Protein AF-A0A3C0JIH2-F1 (afdb_monomer_lite)

pLDDT: mean 94.45, std 4.86, range [73.56, 97.62]

Secondary structure (DSSP, 8-state):
--TT-S-HHHHHHHHHHHHHHHHHHHHTT----B-TTSSBP----

Radius of gyration: 13.82 Å; chains: 1; bounding box: 33×22×28 Å

Sequence (45 aa):
GSDWLGDQDAIEYMCREAIPAIVELEHYGVPFSRTEEGKIYQRPF

Foldseek 3Di:
DVPPPDDVVVVVVCVVCVVVVVVVVVVVPDDADADPVRDRDDDDD

Structure (mmCIF, N/CA/C/O backbone):
data_AF-A0A3C0JIH2-F1
#
_entry.id   AF-A0A3C0JIH2-F1
#
loop_
_atom_site.group_PDB
_atom_site.id
_atom_site.type_symbol
_atom_site.label_atom_id
_atom_site.label_alt_id
_atom_site.label_comp_id
_atom_site.label_asym_id
_atom_site.label_entity_id
_atom_site.label_seq_id
_atom_site.pdbx_PDB_ins_code
_atom_site.Cartn_x
_atom_site.Cartn_y
_atom_site.Cartn_z
_atom_site.occupancy
_atom_site.B_iso_or_equiv
_atom_site.auth_seq_i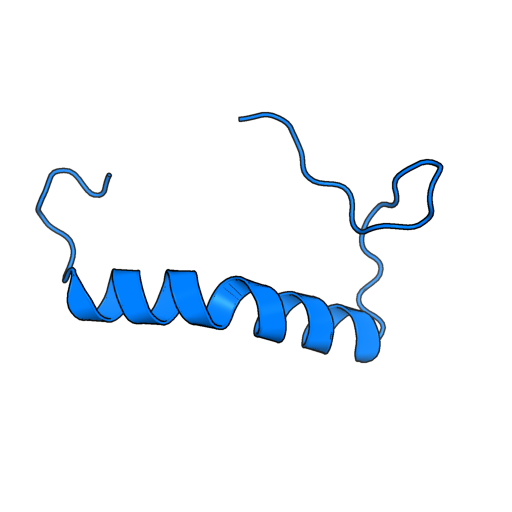d
_atom_site.auth_comp_id
_atom_site.auth_asym_id
_atom_site.auth_atom_id
_atom_site.pdbx_PDB_model_num
ATOM 1 N N . GLY A 1 1 ? 11.120 9.082 0.882 1.00 73.56 1 GLY A N 1
ATOM 2 C CA . GLY A 1 1 ? 11.623 9.460 -0.451 1.00 73.56 1 GLY A CA 1
ATOM 3 C C . GLY A 1 1 ? 12.774 8.548 -0.795 1.00 73.56 1 GLY A C 1
ATOM 4 O O . GLY A 1 1 ? 13.553 8.249 0.098 1.00 73.56 1 GLY A O 1
ATOM 5 N N . SER A 1 2 ? 12.854 8.074 -2.034 1.00 88.38 2 SER A N 1
ATOM 6 C CA . SER A 1 2 ? 13.854 7.113 -2.534 1.00 88.38 2 SER A CA 1
ATOM 7 C C . SER A 1 2 ? 15.268 7.701 -2.692 1.00 88.38 2 SER A C 1
ATOM 9 O O . SER A 1 2 ? 16.003 7.286 -3.579 1.00 88.38 2 SER A O 1
ATOM 11 N N . ASP A 1 3 ? 15.629 8.699 -1.878 1.00 90.38 3 ASP A N 1
ATOM 12 C CA . ASP A 1 3 ? 16.897 9.438 -1.974 1.00 90.38 3 ASP A CA 1
ATOM 13 C C . ASP A 1 3 ? 17.209 9.943 -3.401 1.00 90.38 3 ASP A C 1
ATOM 15 O O . ASP A 1 3 ? 18.335 9.887 -3.873 1.00 90.38 3 ASP A O 1
ATOM 19 N N . TRP A 1 4 ? 16.169 10.386 -4.124 1.00 84.88 4 TRP A N 1
ATOM 20 C CA . TRP A 1 4 ? 16.222 10.858 -5.522 1.00 84.88 4 TRP A CA 1
ATOM 21 C C . TRP A 1 4 ? 16.662 9.831 -6.576 1.00 84.88 4 TRP A C 1
ATOM 23 O O . TRP A 1 4 ? 16.798 10.182 -7.744 1.00 84.88 4 TRP A O 1
ATOM 33 N N . LEU A 1 5 ? 16.819 8.563 -6.198 1.00 93.12 5 LEU A N 1
ATOM 34 C CA . LEU A 1 5 ? 17.238 7.488 -7.101 1.00 93.12 5 LEU A CA 1
ATOM 35 C C . LEU A 1 5 ? 16.071 6.745 -7.761 1.00 93.12 5 LEU A C 1
ATOM 37 O O . LEU A 1 5 ? 16.298 5.889 -8.609 1.00 93.12 5 LEU A O 1
ATOM 41 N N . GLY A 1 6 ? 14.834 7.018 -7.344 1.00 92.44 6 GLY A N 1
ATOM 42 C CA . GLY A 1 6 ? 13.652 6.369 -7.908 1.00 92.44 6 GLY A CA 1
ATOM 43 C C . GLY A 1 6 ? 13.062 7.125 -9.093 1.00 92.44 6 GLY A C 1
ATOM 44 O O . GLY A 1 6 ? 12.976 8.357 -9.063 1.00 92.44 6 GLY A O 1
ATOM 45 N N . ASP A 1 7 ? 12.581 6.365 -10.073 1.00 95.62 7 ASP A N 1
ATOM 46 C CA . ASP A 1 7 ? 11.834 6.866 -11.225 1.00 95.62 7 ASP A CA 1
ATOM 47 C C . ASP A 1 7 ? 10.507 7.482 -10.759 1.00 95.62 7 ASP A C 1
ATOM 49 O O . ASP A 1 7 ? 9.623 6.806 -10.223 1.00 95.62 7 ASP A O 1
ATOM 53 N N . GLN A 1 8 ? 10.398 8.806 -10.881 1.00 94.56 8 GLN A N 1
ATOM 54 C CA . GLN A 1 8 ? 9.306 9.566 -10.266 1.00 94.56 8 GLN A CA 1
ATOM 55 C C . GLN A 1 8 ? 7.949 9.285 -10.918 1.00 94.56 8 GLN A C 1
ATOM 57 O O . GLN A 1 8 ? 6.937 9.287 -10.225 1.00 94.56 8 GLN A O 1
ATOM 62 N N . ASP A 1 9 ? 7.922 8.996 -12.217 1.00 95.25 9 ASP A N 1
ATOM 63 C CA . ASP A 1 9 ? 6.716 8.648 -12.972 1.00 95.25 9 ASP A CA 1
ATOM 64 C C . ASP A 1 9 ? 6.137 7.291 -12.540 1.00 95.25 9 ASP A C 1
ATOM 66 O O . ASP A 1 9 ? 4.930 7.161 -12.317 1.00 95.25 9 ASP A O 1
ATOM 70 N N . ALA A 1 10 ? 6.998 6.293 -12.338 1.00 95.00 10 ALA A N 1
ATOM 71 C CA . ALA A 1 10 ? 6.607 4.991 -11.818 1.00 95.00 10 ALA A CA 1
ATOM 72 C C . ALA A 1 10 ? 6.088 5.099 -10.377 1.00 95.00 10 ALA A C 1
ATOM 74 O O . ALA A 1 10 ? 5.074 4.488 -10.029 1.00 95.00 10 ALA A O 1
ATOM 75 N N . ILE A 1 11 ? 6.751 5.907 -9.544 1.00 96.12 11 ILE A N 1
ATOM 76 C CA . ILE A 1 11 ? 6.324 6.164 -8.163 1.00 96.12 11 ILE A CA 1
ATOM 77 C C . ILE A 1 11 ? 4.981 6.899 -8.137 1.00 96.12 11 ILE A C 1
ATOM 79 O O . ILE A 1 11 ? 4.109 6.535 -7.348 1.00 96.12 11 ILE A O 1
ATOM 83 N N . GLU A 1 12 ? 4.784 7.900 -8.995 1.00 96.44 12 GLU A N 1
ATOM 84 C CA . GLU A 1 12 ? 3.521 8.630 -9.103 1.00 96.44 12 GLU A CA 1
ATOM 85 C C . GLU A 1 12 ? 2.378 7.691 -9.497 1.00 96.44 12 GLU A C 1
ATOM 87 O O . GLU A 1 12 ? 1.340 7.673 -8.831 1.00 96.44 12 GLU A O 1
ATOM 92 N N . TYR A 1 13 ? 2.587 6.870 -10.530 1.00 97.00 13 TYR A N 1
ATOM 93 C CA . TYR A 1 13 ? 1.612 5.874 -10.956 1.00 97.00 13 TYR A CA 1
ATOM 94 C C . TYR A 1 13 ? 1.270 4.912 -9.815 1.00 97.00 13 TYR A C 1
ATOM 96 O O . TYR A 1 13 ? 0.100 4.732 -9.485 1.00 97.00 13 TYR A O 1
ATOM 104 N N . MET A 1 14 ? 2.286 4.354 -9.151 1.00 97.12 14 MET A N 1
ATOM 105 C CA . MET A 1 14 ? 2.097 3.448 -8.020 1.00 97.12 14 MET A CA 1
ATOM 106 C C . MET A 1 14 ? 1.287 4.105 -6.896 1.00 97.12 14 MET A C 1
ATOM 108 O O . MET A 1 14 ? 0.332 3.509 -6.404 1.0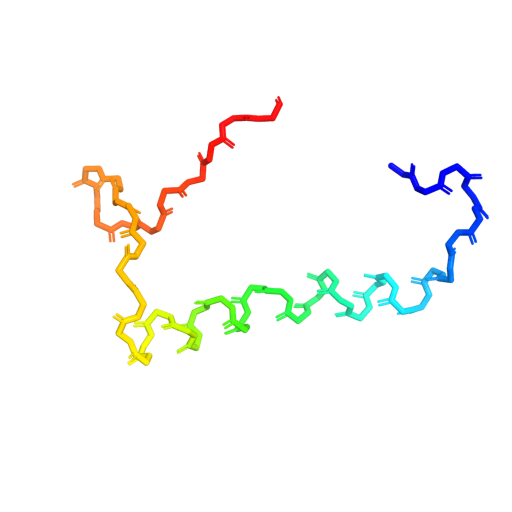0 97.12 14 MET A O 1
ATOM 112 N N . CYS A 1 15 ? 1.635 5.328 -6.490 1.00 96.19 15 CYS A N 1
ATOM 113 C CA . CYS A 1 15 ? 0.932 6.040 -5.424 1.00 96.19 15 CYS A CA 1
ATOM 114 C C . CYS A 1 15 ? -0.520 6.367 -5.798 1.00 96.19 15 CYS A C 1
ATOM 116 O O . CYS A 1 15 ? -1.396 6.297 -4.935 1.00 96.19 15 CYS A O 1
ATOM 118 N N . ARG A 1 16 ? -0.788 6.691 -7.069 1.00 96.88 16 ARG A N 1
ATOM 119 C CA . ARG A 1 16 ? -2.142 6.955 -7.565 1.00 96.88 16 ARG A CA 1
ATOM 120 C C . ARG A 1 16 ? -3.008 5.695 -7.572 1.00 96.88 16 ARG A C 1
ATOM 122 O O . ARG A 1 16 ? -4.148 5.747 -7.118 1.00 96.88 16 ARG A O 1
ATOM 129 N N . GLU A 1 17 ? -2.464 4.572 -8.036 1.00 97.62 17 GLU A N 1
ATOM 130 C CA . GLU A 1 17 ? -3.210 3.313 -8.164 1.00 97.62 17 GLU A CA 1
ATOM 131 C C . GLU A 1 17 ? -3.259 2.488 -6.862 1.00 97.62 17 GLU A C 1
ATOM 133 O O . GLU A 1 17 ? -4.046 1.548 -6.748 1.00 97.62 17 GLU A O 1
ATOM 138 N N . ALA A 1 18 ? -2.470 2.838 -5.841 1.00 97.00 18 ALA A N 1
ATOM 139 C CA . ALA A 1 18 ? -2.410 2.089 -4.584 1.00 97.00 18 ALA A CA 1
ATOM 140 C C . ALA A 1 18 ? -3.771 1.981 -3.874 1.00 97.00 18 ALA A C 1
ATOM 142 O O . ALA A 1 18 ? -4.131 0.912 -3.387 1.00 97.00 18 ALA A O 1
ATOM 143 N N . ILE A 1 19 ? -4.544 3.069 -3.810 1.00 96.25 19 ILE A N 1
ATOM 144 C CA . ILE A 1 19 ? -5.850 3.078 -3.131 1.00 96.25 19 ILE A CA 1
ATOM 145 C C . ILE A 1 19 ? -6.855 2.135 -3.815 1.00 96.25 19 ILE A C 1
ATOM 147 O O . ILE A 1 19 ? -7.366 1.247 -3.127 1.00 96.25 19 ILE A O 1
ATOM 151 N N . PRO A 1 20 ? -7.157 2.275 -5.124 1.00 97.3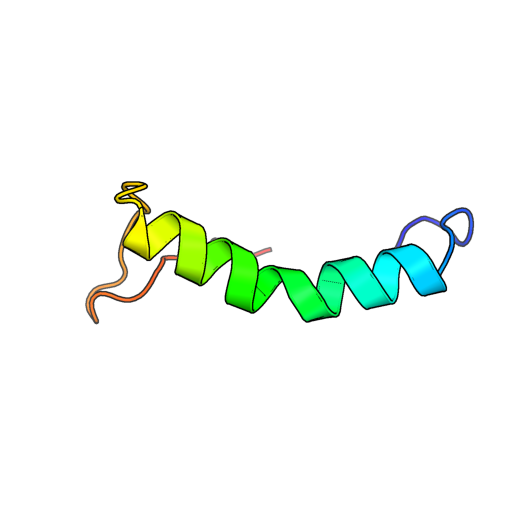8 20 PRO A N 1
ATOM 152 C CA . PRO A 1 20 ? -8.108 1.382 -5.782 1.00 97.38 20 PRO A CA 1
ATOM 153 C C . PRO A 1 20 ? -7.646 -0.079 -5.766 1.00 97.38 20 PRO A C 1
ATOM 155 O O . PRO A 1 20 ? -8.475 -0.954 -5.530 1.00 97.38 20 PRO A O 1
ATOM 158 N N . ALA A 1 21 ? -6.343 -0.350 -5.910 1.00 97.62 21 ALA A N 1
ATOM 159 C CA . ALA A 1 21 ? -5.808 -1.710 -5.835 1.00 97.62 21 ALA A CA 1
ATOM 160 C C . ALA A 1 21 ? -6.017 -2.357 -4.452 1.00 97.62 21 ALA A C 1
ATOM 162 O O . ALA A 1 21 ? -6.383 -3.526 -4.353 1.00 97.62 2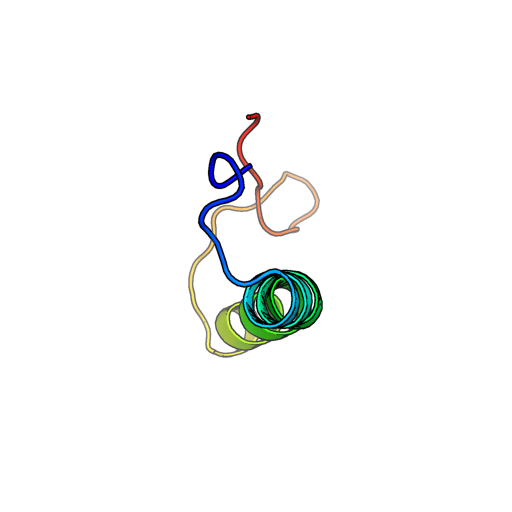1 ALA A O 1
ATOM 163 N N . ILE A 1 22 ? -5.830 -1.611 -3.358 1.00 97.00 22 ILE A N 1
ATOM 164 C CA . ILE A 1 22 ? -6.071 -2.135 -2.002 1.00 97.00 22 ILE A CA 1
ATOM 165 C C . ILE A 1 22 ? -7.563 -2.390 -1.753 1.00 97.00 22 ILE A C 1
ATOM 167 O O . ILE A 1 22 ? -7.912 -3.390 -1.126 1.00 97.00 22 ILE A O 1
ATOM 171 N N . VAL A 1 23 ? -8.446 -1.524 -2.259 1.00 96.81 23 VAL A N 1
ATOM 172 C CA . VAL A 1 23 ? -9.902 -1.738 -2.183 1.00 96.81 23 VAL A CA 1
ATOM 173 C C . VAL A 1 23 ? -10.318 -2.965 -3.000 1.00 96.81 23 VAL A C 1
ATOM 175 O O . VAL A 1 23 ? -11.132 -3.758 -2.540 1.00 96.81 23 VAL A O 1
ATOM 178 N N . GLU A 1 24 ? -9.727 -3.174 -4.176 1.00 97.44 24 GLU A N 1
ATOM 179 C CA . GLU A 1 24 ? -9.962 -4.372 -4.987 1.00 97.44 24 GLU A CA 1
ATOM 180 C C . GLU A 1 24 ? -9.586 -5.655 -4.227 1.00 97.44 24 GLU A C 1
ATOM 182 O O . GLU A 1 24 ? -10.372 -6.601 -4.173 1.00 97.44 24 GLU A O 1
ATOM 187 N N . LEU A 1 25 ? -8.423 -5.671 -3.569 1.00 96.88 25 LEU A N 1
ATOM 188 C CA . LEU A 1 25 ? -7.998 -6.797 -2.734 1.00 96.88 25 LEU A CA 1
ATOM 189 C C . LEU A 1 25 ? -8.953 -7.056 -1.561 1.00 96.88 25 LEU A C 1
ATOM 191 O O . LEU A 1 25 ? -9.193 -8.209 -1.201 1.00 96.88 25 LEU A O 1
ATOM 195 N N . GLU A 1 26 ? -9.514 -6.003 -0.967 1.00 95.62 26 GLU A N 1
ATOM 196 C CA . GLU A 1 26 ? -10.519 -6.139 0.087 1.00 95.62 26 GLU A CA 1
ATOM 197 C C . GLU A 1 26 ? -11.797 -6.806 -0.441 1.00 95.62 26 GLU A C 1
ATOM 199 O O . GLU A 1 26 ? -12.279 -7.759 0.175 1.00 95.62 26 GLU A O 1
ATOM 204 N N . HIS A 1 27 ? -12.256 -6.421 -1.636 1.00 96.88 27 HIS A N 1
ATOM 205 C CA . HIS A 1 27 ? -13.393 -7.061 -2.302 1.00 96.88 27 HIS A CA 1
ATOM 206 C C . HIS A 1 27 ? -13.114 -8.514 -2.724 1.00 96.88 27 HIS A C 1
ATOM 208 O O . HIS A 1 27 ? -14.040 -9.324 -2.767 1.00 96.88 27 HIS A O 1
ATOM 214 N N . TYR A 1 28 ? -11.855 -8.882 -2.982 1.00 97.50 28 TYR A N 1
ATOM 215 C CA . TYR A 1 28 ? -11.448 -10.282 -3.176 1.00 97.50 28 TYR A CA 1
ATOM 216 C C . TYR A 1 28 ? -11.401 -11.101 -1.878 1.00 97.50 28 TYR A C 1
ATOM 218 O O . TYR A 1 28 ? -11.175 -12.311 -1.923 1.00 97.50 28 TYR A O 1
ATOM 226 N N . GLY A 1 29 ? -11.658 -10.480 -0.725 1.00 95.81 29 GLY A N 1
ATOM 227 C CA . GLY A 1 29 ? -11.771 -11.160 0.560 1.00 95.81 29 GLY A CA 1
ATOM 228 C C . GLY A 1 29 ? -10.475 -11.202 1.363 1.00 95.81 29 GLY A C 1
ATOM 229 O O . GLY A 1 29 ? -10.367 -12.005 2.291 1.00 95.81 29 GLY A O 1
ATOM 230 N N . VAL A 1 30 ? -9.488 -10.355 1.046 1.00 96.81 30 VAL A N 1
ATOM 231 C CA . VAL A 1 30 ? -8.283 -10.231 1.876 1.00 96.81 30 VAL A CA 1
ATOM 232 C C . VAL A 1 30 ? -8.678 -9.720 3.273 1.00 96.81 30 VAL A C 1
ATOM 234 O O . VAL A 1 30 ? -9.267 -8.641 3.394 1.00 96.81 30 VAL A O 1
ATOM 237 N N . PRO A 1 31 ? -8.360 -10.458 4.355 1.00 95.62 31 PRO A N 1
ATOM 238 C CA . PRO A 1 31 ? -8.835 -10.133 5.696 1.00 95.62 31 PRO A CA 1
ATOM 239 C C . PRO A 1 31 ? -7.954 -9.065 6.359 1.00 95.62 31 PRO A C 1
ATOM 241 O O . PRO A 1 31 ? -7.170 -9.349 7.264 1.00 95.62 31 PRO A O 1
ATOM 244 N N . PHE A 1 32 ? -8.079 -7.816 5.912 1.00 96.69 32 PHE A N 1
ATOM 245 C CA . PHE A 1 32 ? -7.429 -6.688 6.574 1.00 96.69 32 PHE A CA 1
ATOM 246 C C . PHE A 1 32 ? -7.998 -6.449 7.978 1.00 96.69 32 PHE A C 1
ATOM 248 O O . PHE A 1 32 ? -9.212 -6.532 8.197 1.00 96.69 32 PHE A O 1
ATOM 255 N N . SER A 1 33 ? -7.119 -6.070 8.910 1.00 96.06 33 SER A N 1
ATOM 256 C CA . SER A 1 33 ? -7.513 -5.546 10.220 1.00 96.06 33 SER A CA 1
ATOM 257 C C . SER A 1 33 ? -8.437 -4.336 10.067 1.00 96.06 33 SER A C 1
ATOM 259 O O . SER A 1 33 ? -8.303 -3.557 9.118 1.00 96.06 33 SER A O 1
ATOM 261 N N . ARG A 1 34 ? -9.365 -4.160 11.012 1.00 97.06 34 ARG A N 1
ATOM 262 C CA . ARG A 1 34 ? -10.415 -3.137 10.939 1.00 97.06 34 ARG A CA 1
ATOM 263 C C . ARG A 1 34 ? -10.322 -2.122 12.066 1.00 97.06 34 ARG A C 1
ATOM 265 O O . ARG A 1 34 ? -9.904 -2.452 13.172 1.00 97.06 34 ARG A O 1
ATOM 272 N N . THR A 1 35 ? -10.731 -0.895 11.768 1.00 95.88 35 THR A N 1
ATOM 273 C CA . THR A 1 35 ? -11.045 0.116 12.785 1.00 95.88 35 THR A CA 1
ATOM 274 C C . THR A 1 35 ? -12.406 -0.177 13.424 1.00 95.88 35 THR A C 1
ATOM 276 O O . THR A 1 35 ? -13.174 -0.990 12.908 1.00 95.88 35 THR A O 1
ATOM 279 N N . GLU A 1 36 ? -12.747 0.517 14.513 1.00 95.69 36 GLU A N 1
ATOM 280 C CA . GLU A 1 36 ? -14.080 0.427 15.141 1.00 95.69 36 GLU A CA 1
ATOM 281 C C . GLU A 1 36 ? -15.219 0.817 14.178 1.00 95.69 36 GLU A C 1
ATOM 283 O O . GLU A 1 36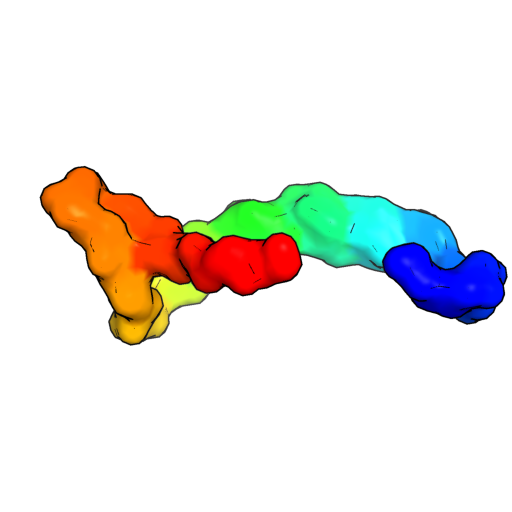 ? -16.341 0.338 14.306 1.00 95.69 36 GLU A O 1
ATOM 288 N N . GLU A 1 37 ? -14.916 1.627 13.158 1.00 95.56 37 GLU A N 1
ATOM 289 C CA . GLU A 1 37 ? -15.843 2.032 12.093 1.00 95.56 37 GLU A CA 1
ATOM 290 C C . GLU A 1 37 ? -15.919 1.027 10.922 1.00 95.56 37 GLU A C 1
ATOM 292 O O . GLU A 1 37 ? -16.604 1.284 9.933 1.00 95.56 37 GLU A O 1
ATOM 297 N N . GLY A 1 38 ? -15.180 -0.088 10.971 1.00 92.88 38 GLY A N 1
ATOM 298 C CA . GLY A 1 38 ? -15.168 -1.113 9.917 1.00 92.88 38 GLY A CA 1
ATOM 299 C C . GLY A 1 38 ? -14.299 -0.798 8.688 1.00 92.88 38 GLY A C 1
ATOM 300 O O . GLY A 1 38 ? -14.302 -1.560 7.718 1.00 92.88 38 GLY A O 1
ATOM 301 N N . LYS A 1 39 ? -13.515 0.288 8.711 1.00 95.38 39 LYS A N 1
ATOM 302 C CA . LYS A 1 39 ? -12.566 0.636 7.634 1.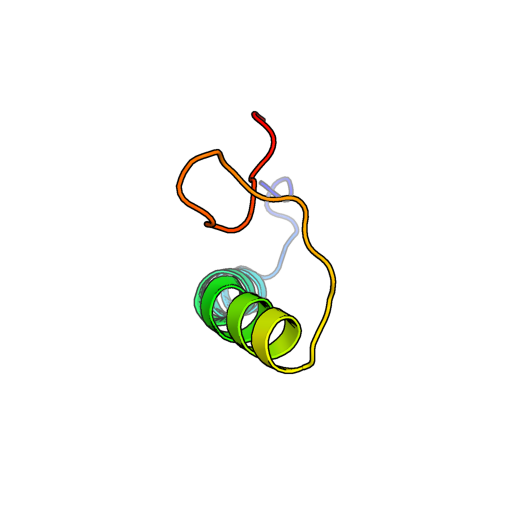00 95.38 39 LYS A CA 1
ATOM 303 C C . LYS A 1 39 ? -11.274 -0.176 7.751 1.00 95.38 39 LYS A C 1
ATOM 305 O O . LYS A 1 39 ? -10.955 -0.677 8.829 1.00 95.38 39 LYS A O 1
ATOM 310 N N . ILE A 1 40 ? -10.515 -0.283 6.656 1.00 96.06 40 ILE A N 1
ATOM 311 C CA . ILE A 1 40 ? -9.175 -0.893 6.663 1.00 96.06 40 ILE A CA 1
ATOM 312 C C . ILE A 1 40 ? -8.273 -0.101 7.616 1.00 96.06 40 ILE A C 1
ATOM 314 O O . ILE A 1 40 ? -8.109 1.110 7.471 1.00 96.06 40 ILE A O 1
ATOM 318 N N . TYR A 1 41 ? -7.694 -0.789 8.597 1.00 96.69 41 TYR A N 1
ATOM 319 C CA . TYR A 1 41 ? -6.786 -0.187 9.565 1.00 96.69 41 TYR A CA 1
ATOM 320 C C . TYR A 1 41 ? -5.442 0.179 8.917 1.00 96.69 41 TYR A C 1
ATOM 322 O O . TYR A 1 41 ? -4.795 -0.659 8.287 1.00 96.69 41 TYR A O 1
ATOM 330 N N . GLN A 1 42 ? -4.993 1.417 9.132 1.00 95.06 42 GLN A N 1
ATOM 331 C CA . GLN A 1 42 ? -3.664 1.896 8.753 1.00 95.06 42 GLN A CA 1
ATOM 332 C C . GLN A 1 42 ? -2.834 2.123 10.017 1.00 95.06 42 GLN A C 1
ATOM 334 O O . GLN A 1 42 ? -3.253 2.844 10.922 1.00 95.06 42 GLN A O 1
ATOM 339 N N . ARG A 1 43 ? -1.650 1.507 10.088 1.00 94.88 43 ARG A N 1
ATOM 340 C CA . ARG A 1 43 ? -0.733 1.731 11.212 1.00 94.88 43 ARG A CA 1
ATOM 341 C C . ARG A 1 43 ? -0.146 3.152 11.144 1.00 94.88 43 ARG A C 1
ATOM 343 O O . ARG A 1 43 ? 0.120 3.619 10.036 1.00 94.88 43 ARG A O 1
ATOM 350 N N . PRO A 1 44 ? 0.107 3.812 12.287 1.00 90.12 44 PRO A N 1
ATOM 351 C CA . PRO A 1 44 ? 0.854 5.066 12.296 1.00 90.12 44 PRO A CA 1
ATOM 352 C C . PRO A 1 44 ? 2.276 4.853 11.744 1.00 90.12 44 PRO A C 1
ATOM 354 O O . PRO A 1 44 ? 2.854 3.773 11.918 1.00 90.12 44 PRO A O 1
ATOM 357 N N . PHE A 1 45 ? 2.801 5.873 11.059 1.00 77.06 45 PHE A N 1
ATOM 358 C CA . PHE A 1 45 ? 4.146 5.911 10.475 1.00 77.06 45 PHE A CA 1
ATOM 359 C C . PHE A 1 45 ? 5.079 6.805 11.285 1.00 77.06 45 PHE A C 1
ATOM 361 O O . PHE A 1 45 ? 4.589 7.829 11.813 1.00 77.06 45 PHE A O 1
#